Protein AF-A0A7S4VTF0-F1 (afdb_monomer_lite)

Organism: NCBI:txid311494

Radius of gyration: 17.9 Å; chains: 1; bounding box: 45×37×45 Å

InterPro domains:
  IPR000626 Ubiquitin-like domain [PS50053] (1-62)
  IPR025197 Domain of unknown function DUF4116 [PF13475] (107-155)
  IPR029071 Ubiquitin-like domain superfamily [SSF54236] (11-63)

Foldseek 3Di:
DFAWEFEAAQVPRDGQDIDTQDQQDFPLNVLVVSCVRNVQHSLQWFKDQVPDTGDRGDRLCCVQVVVVCPDRRYIYTYGHDVLLSVLQVCLLVLHALVVHDPVNLQDPNSLLNNLLQALCSLLRRDLVLLAVLSSLLSNCLNPVCSLVSHDPVSVPPPVSVCSSPVPD

Secondary structure (DSSP, 8-state):
-PEEEEEEETTT--EEEEEEE-TT-BHHHHHHHHHHHH---GGGEEEEETTEEPPTT-BHHHHHHTTT--S-EEEEEEEPPHHHHHHHHHHHTT--GGGS-HHHHT-HHHHHHHHHH-GGGGGTS-HHHHT-HHHHHHHHHH-GGGGGGS-TTGGG-HHHHHHHHS--

pLDDT: mean 81.65, std 9.09, range [48.38, 92.75]

Structure (mmCIF, N/CA/C/O backbone):
data_AF-A0A7S4VTF0-F1
#
_entry.id   AF-A0A7S4VTF0-F1
#
loop_
_atom_site.group_PDB
_atom_site.id
_atom_site.type_symbol
_atom_site.label_atom_id
_atom_site.label_alt_id
_atom_site.label_comp_id
_atom_site.label_asym_id
_atom_site.label_entity_id
_atom_site.label_seq_id
_atom_site.pdbx_PDB_ins_code
_atom_site.Cartn_x
_atom_site.Cartn_y
_atom_site.Cartn_z
_atom_site.occupancy
_atom_site.B_iso_or_equiv
_atom_site.auth_seq_id
_atom_site.auth_comp_id
_atom_site.auth_asym_id
_atom_site.auth_atom_id
_atom_site.pdbx_PDB_model_num
ATOM 1 N N . MET A 1 1 ? -9.911 22.201 18.413 1.00 48.91 1 MET A N 1
ATOM 2 C CA . MET A 1 1 ? -10.793 21.178 19.007 1.00 48.91 1 MET A CA 1
ATOM 3 C C . MET A 1 1 ? -10.818 20.022 18.028 1.00 48.91 1 MET A C 1
ATOM 5 O O . MET A 1 1 ? -11.233 20.247 16.901 1.00 48.91 1 MET A O 1
ATOM 9 N N . GLY A 1 2 ? -10.234 18.879 18.389 1.00 59.09 2 GLY A N 1
ATOM 10 C CA . GLY A 1 2 ? -10.222 17.692 17.529 1.00 59.09 2 GLY A CA 1
ATOM 11 C C . GLY A 1 2 ? -11.574 16.976 17.563 1.00 59.09 2 GLY A C 1
ATOM 12 O O . GLY A 1 2 ? -12.347 17.145 18.512 1.00 59.09 2 GLY A O 1
ATOM 13 N N . ARG A 1 3 ? -11.904 16.255 16.487 1.00 73.25 3 ARG A N 1
ATOM 14 C CA . ARG A 1 3 ? -13.132 15.451 16.401 1.00 73.25 3 ARG A CA 1
ATOM 15 C C . ARG A 1 3 ? -12.804 14.027 16.839 1.00 73.25 3 ARG A C 1
ATOM 17 O O . ARG A 1 3 ? -11.905 13.417 16.280 1.00 73.25 3 ARG A O 1
ATOM 24 N N . ALA A 1 4 ? -13.550 13.452 17.780 1.00 79.94 4 ALA A N 1
ATOM 25 C CA . ALA A 1 4 ? -13.331 12.057 18.167 1.00 79.94 4 ALA A CA 1
ATOM 26 C C . ALA A 1 4 ? -13.676 11.100 17.006 1.00 79.94 4 ALA A C 1
ATOM 28 O O . ALA A 1 4 ? -14.807 11.086 16.512 1.00 79.94 4 ALA A O 1
ATOM 29 N N . LEU A 1 5 ? -12.695 10.304 16.585 1.00 84.44 5 LEU A N 1
ATOM 30 C CA . LEU A 1 5 ? -12.771 9.298 15.529 1.00 84.44 5 LEU A CA 1
ATOM 31 C C . LEU A 1 5 ? -12.932 7.914 16.159 1.00 84.44 5 LEU A C 1
ATOM 33 O O . LEU A 1 5 ? -12.111 7.501 16.977 1.00 84.44 5 LEU A O 1
ATOM 37 N N . ARG A 1 6 ? -13.974 7.177 15.772 1.00 87.44 6 ARG A N 1
ATOM 38 C CA . ARG A 1 6 ? -14.214 5.806 16.242 1.00 87.44 6 ARG A CA 1
ATOM 39 C C . ARG A 1 6 ? -13.774 4.820 15.171 1.00 87.44 6 ARG A C 1
ATOM 41 O O . ARG A 1 6 ? -14.330 4.818 14.075 1.00 87.44 6 ARG A O 1
ATOM 48 N N . VAL A 1 7 ? -12.810 3.967 15.496 1.00 88.81 7 VAL A N 1
ATOM 49 C CA . VAL A 1 7 ? -12.396 2.866 14.624 1.00 88.81 7 VAL A CA 1
ATOM 50 C C . VAL A 1 7 ? -13.205 1.634 14.997 1.00 88.81 7 VAL A C 1
ATOM 52 O O . VAL A 1 7 ? -13.142 1.174 16.136 1.00 88.81 7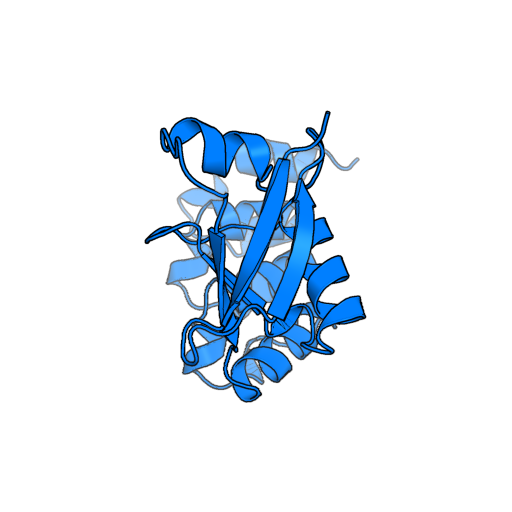 VAL A O 1
ATOM 55 N N . VAL A 1 8 ? -13.978 1.109 14.051 1.00 89.75 8 VAL A N 1
ATOM 56 C CA . VAL A 1 8 ? -14.833 -0.067 14.244 1.00 89.75 8 VAL A CA 1
ATOM 57 C C . VAL A 1 8 ? -14.320 -1.252 13.441 1.00 89.75 8 VAL A C 1
ATOM 59 O O . VAL A 1 8 ? -13.859 -1.089 12.315 1.00 89.75 8 VAL A O 1
ATOM 62 N N . GLY A 1 9 ? -14.401 -2.458 13.993 1.00 85.31 9 GLY A N 1
ATOM 63 C CA . GLY A 1 9 ? -14.070 -3.674 13.257 1.00 85.31 9 GLY A CA 1
ATOM 64 C C . GLY A 1 9 ? -15.132 -3.962 12.198 1.00 85.31 9 GLY A C 1
ATOM 65 O O . GLY A 1 9 ? -16.290 -4.170 12.536 1.00 85.31 9 GLY A O 1
ATOM 66 N N . GLY A 1 10 ? -14.761 -4.030 10.920 1.00 78.31 10 GLY A N 1
ATOM 67 C CA . GLY A 1 10 ? -15.731 -4.181 9.826 1.00 78.31 10 GLY A CA 1
ATOM 68 C C . GLY A 1 10 ? -16.515 -5.491 9.825 1.00 78.31 10 GLY A C 1
ATOM 69 O O . GLY A 1 10 ? -17.600 -5.544 9.262 1.00 78.31 10 GLY A O 1
ATOM 70 N N . LEU A 1 11 ? -15.995 -6.535 10.476 1.00 72.00 11 LEU A N 1
ATOM 71 C CA . LEU A 1 11 ? -16.672 -7.832 10.598 1.00 72.00 11 LEU A CA 1
ATOM 72 C C . LEU A 1 11 ? -17.440 -8.001 11.913 1.00 72.00 11 LEU A C 1
ATOM 74 O O . LEU A 1 11 ? -18.335 -8.836 11.972 1.00 72.00 11 LEU A O 1
ATOM 78 N N . THR A 1 12 ? -17.084 -7.256 12.964 1.00 73.81 12 THR A N 1
ATOM 79 C CA . THR A 1 12 ? -17.687 -7.428 14.298 1.00 73.81 12 THR A CA 1
ATOM 80 C C . THR A 1 12 ? -18.599 -6.270 14.696 1.00 73.81 12 THR A C 1
ATOM 82 O O . THR A 1 12 ? -19.486 -6.451 15.518 1.00 73.81 12 THR A O 1
ATOM 85 N N . GLY A 1 13 ? -18.419 -5.087 14.102 1.00 76.62 13 GLY A N 1
ATOM 86 C CA . GLY A 1 13 ? -19.127 -3.861 14.476 1.00 76.62 13 GLY A CA 1
ATOM 87 C C . GLY A 1 13 ? -18.641 -3.235 15.788 1.00 76.62 13 GLY A C 1
ATOM 88 O O . GLY A 1 13 ? -19.101 -2.153 16.153 1.00 76.62 13 GLY A O 1
ATOM 89 N N . ASP A 1 14 ? -17.695 -3.873 16.481 1.00 83.44 14 ASP A N 1
ATOM 90 C CA . ASP A 1 14 ? -17.180 -3.396 17.761 1.00 83.44 14 ASP A CA 1
ATOM 91 C C . ASP A 1 14 ? -16.269 -2.186 17.576 1.00 83.44 14 ASP A C 1
ATOM 93 O O . ASP A 1 14 ? -15.485 -2.116 16.626 1.00 83.44 14 ASP A O 1
ATOM 97 N N . VAL A 1 15 ? -16.323 -1.248 18.523 1.00 86.06 15 VAL A N 1
ATOM 98 C CA . VAL A 1 15 ? -15.361 -0.143 18.586 1.00 86.06 15 VAL A CA 1
ATOM 99 C C . VAL A 1 15 ? -14.029 -0.697 19.082 1.00 86.06 15 VAL A C 1
ATOM 101 O O . VAL A 1 15 ? -13.917 -1.092 20.238 1.00 86.06 15 VAL A O 1
ATOM 104 N N . LEU A 1 16 ? -13.026 -0.705 18.208 1.00 85.00 16 LEU A N 1
ATOM 105 C CA . LEU A 1 16 ? -11.674 -1.169 18.517 1.00 85.00 16 LEU A CA 1
ATOM 106 C C . LEU A 1 16 ? -10.893 -0.106 19.286 1.00 85.00 16 LEU A C 1
ATOM 108 O O . LEU A 1 16 ? -10.255 -0.404 20.289 1.00 85.00 16 LEU A O 1
ATOM 112 N N . CYS A 1 17 ? -10.950 1.142 18.821 1.00 85.56 17 CYS A N 1
ATOM 113 C CA . CYS A 1 17 ? -10.322 2.266 19.501 1.00 85.56 17 CYS A CA 1
ATOM 114 C C . CYS A 1 17 ? -11.013 3.588 19.153 1.00 85.56 17 CYS A C 1
ATOM 116 O O . CYS A 1 17 ? -11.723 3.708 18.149 1.00 85.56 17 CYS A O 1
ATOM 118 N N . THR A 1 18 ? -10.813 4.587 20.012 1.00 86.44 18 THR A N 1
ATOM 119 C CA . THR A 1 18 ? -11.233 5.968 19.761 1.00 86.44 18 THR A CA 1
ATOM 120 C C . THR A 1 18 ? -9.988 6.841 19.737 1.00 86.44 18 THR A C 1
ATOM 122 O O . THR A 1 18 ? -9.223 6.844 20.696 1.00 86.44 18 THR A O 1
ATOM 125 N N . VAL A 1 19 ? -9.770 7.547 18.633 1.00 84.75 19 VAL A N 1
ATOM 126 C CA . VAL A 1 19 ? -8.594 8.393 18.405 1.00 84.75 19 VAL A CA 1
ATOM 127 C C . VAL A 1 19 ? -9.069 9.818 18.171 1.00 84.75 19 VAL A C 1
ATOM 129 O O . VAL A 1 19 ? -10.101 10.031 17.542 1.00 84.75 19 VAL A O 1
ATOM 132 N N . ASP A 1 20 ? -8.345 10.807 18.681 1.00 83.25 20 ASP A N 1
ATOM 133 C CA . ASP A 1 20 ? -8.687 12.203 18.423 1.00 83.25 20 ASP A CA 1
ATOM 134 C C . ASP A 1 20 ? -8.209 12.609 17.019 1.00 83.25 20 ASP A C 1
ATOM 136 O O . ASP A 1 20 ? -7.011 12.582 16.722 1.00 83.25 20 ASP A O 1
ATOM 140 N N . ALA A 1 21 ? -9.148 12.953 16.135 1.00 74.00 21 ALA A N 1
ATOM 141 C CA . ALA A 1 21 ? -8.870 13.439 14.791 1.00 74.00 21 ALA A CA 1
ATOM 142 C C . ALA A 1 21 ? -8.421 14.900 14.875 1.00 74.00 21 ALA A C 1
ATOM 144 O O . ALA A 1 21 ? -9.212 15.840 14.741 1.00 74.00 21 ALA A O 1
ATOM 145 N N . GLY A 1 22 ? -7.131 15.091 15.139 1.00 76.12 22 GLY A N 1
ATOM 146 C CA . GLY A 1 22 ? -6.489 16.385 14.958 1.00 76.12 22 GLY A CA 1
ATOM 147 C C . GLY A 1 22 ? -6.482 16.795 13.476 1.00 76.12 22 GLY A C 1
ATOM 148 O O . GLY A 1 22 ? -6.481 15.926 12.604 1.00 76.12 22 GLY A O 1
ATOM 149 N N . PRO A 1 23 ? -6.407 18.102 13.163 1.00 75.62 23 PRO A N 1
ATOM 150 C CA . PRO A 1 23 ? -6.449 18.602 11.784 1.00 75.62 23 PRO A CA 1
ATOM 151 C C . PRO A 1 23 ? -5.309 18.070 10.901 1.00 75.62 23 PRO A C 1
ATOM 153 O O . PRO A 1 23 ? -5.451 18.031 9.686 1.00 75.62 23 PRO A O 1
ATOM 156 N N . SER A 1 24 ? -4.203 17.630 11.504 1.00 80.75 24 SER A N 1
ATOM 157 C CA . SER A 1 24 ? -3.031 17.062 10.834 1.00 80.75 24 SER A CA 1
ATOM 158 C C . SER A 1 24 ? -2.927 15.536 10.940 1.00 80.75 24 SER A C 1
ATOM 160 O O . SER A 1 24 ? -1.888 14.978 10.584 1.00 80.75 24 SER A O 1
ATOM 162 N N . LEU A 1 25 ? -3.947 14.845 11.467 1.00 83.81 25 LEU A N 1
ATOM 163 C CA . LEU A 1 25 ? -3.893 13.392 11.613 1.00 83.81 25 LEU A CA 1
ATOM 164 C C . LEU A 1 25 ? -4.017 12.723 10.239 1.00 83.81 25 LEU A C 1
ATOM 166 O O . LEU A 1 25 ? -5.038 12.836 9.555 1.00 83.81 25 LEU A O 1
ATOM 170 N N . THR A 1 26 ? -2.975 11.994 9.855 1.00 88.94 26 THR A N 1
ATOM 171 C CA . THR A 1 26 ? -2.966 11.178 8.642 1.00 88.94 26 THR A CA 1
ATOM 172 C C . THR A 1 26 ? -3.467 9.771 8.927 1.00 88.94 26 THR A C 1
ATOM 174 O O . THR A 1 26 ? -3.438 9.286 10.062 1.00 88.94 26 THR A O 1
ATOM 177 N N . VAL A 1 27 ? -3.882 9.078 7.872 1.00 87.81 27 VAL A N 1
ATOM 178 C CA . VAL A 1 27 ? -4.222 7.651 7.929 1.00 87.81 27 VAL A CA 1
ATOM 179 C C . VAL A 1 27 ? -3.041 6.828 8.435 1.00 87.81 27 VAL A C 1
ATOM 181 O O . VAL A 1 27 ? -3.247 5.920 9.235 1.00 87.81 27 VAL A O 1
ATOM 184 N N . HIS A 1 28 ? -1.807 7.171 8.046 1.00 85.94 28 HIS A N 1
ATOM 185 C CA . HIS A 1 28 ? -0.597 6.565 8.612 1.00 85.94 28 HIS A CA 1
ATOM 186 C C . HIS A 1 28 ? -0.576 6.665 10.145 1.00 85.94 28 HIS A C 1
ATOM 188 O O . HIS A 1 28 ? -0.431 5.651 10.823 1.00 85.94 28 HIS A O 1
ATOM 194 N N . GLY A 1 29 ? -0.781 7.865 10.696 1.00 85.94 29 GLY A N 1
ATOM 195 C CA . GLY A 1 29 ? -0.792 8.073 12.148 1.00 85.94 29 GLY A CA 1
ATOM 196 C C . GLY A 1 29 ? -1.954 7.361 12.847 1.00 85.94 29 GLY A C 1
ATOM 197 O O . GLY A 1 29 ? -1.788 6.817 13.939 1.00 85.94 29 GLY A O 1
ATOM 198 N N . LEU A 1 30 ? -3.125 7.292 12.207 1.00 88.38 30 LEU A N 1
ATOM 199 C CA . LEU A 1 30 ? -4.250 6.509 12.722 1.00 88.38 30 LEU A CA 1
ATOM 200 C C . LEU A 1 30 ? -3.925 5.015 12.759 1.00 88.38 30 LEU A C 1
ATOM 202 O O . LEU A 1 30 ? -4.256 4.351 13.739 1.00 88.38 30 LEU A O 1
ATOM 206 N N . LYS A 1 31 ? -3.244 4.489 11.738 1.00 88.69 31 LYS A N 1
ATOM 207 C CA . LYS A 1 31 ? -2.826 3.086 11.729 1.00 88.69 31 LYS A CA 1
ATOM 208 C C . LYS A 1 31 ? -1.844 2.767 12.852 1.00 88.69 31 LYS A C 1
ATOM 210 O O . LYS A 1 31 ? -2.005 1.755 13.531 1.00 88.69 31 LYS A O 1
ATOM 215 N N . GLU A 1 32 ? -0.873 3.645 13.099 1.00 85.69 32 GLU A N 1
ATOM 216 C CA . GLU A 1 32 ? 0.040 3.514 14.244 1.00 85.69 32 GLU A CA 1
ATOM 217 C C . GLU A 1 32 ? -0.723 3.539 15.579 1.00 85.69 32 GLU A C 1
ATOM 219 O O . GLU A 1 32 ? -0.446 2.743 16.478 1.00 85.69 32 GLU A O 1
ATOM 224 N N . ALA A 1 33 ? -1.730 4.408 15.712 1.00 87.88 33 ALA A N 1
ATOM 225 C CA . ALA A 1 33 ? -2.561 4.467 16.912 1.00 87.88 33 ALA A CA 1
ATOM 226 C C . ALA A 1 33 ? -3.373 3.180 17.121 1.00 87.88 33 ALA A C 1
ATOM 228 O O . ALA A 1 33 ? -3.423 2.658 18.231 1.00 87.88 33 ALA A O 1
ATOM 229 N N . VAL A 1 34 ? -3.975 2.640 16.063 1.00 88.44 34 VAL A N 1
ATOM 230 C CA . VAL A 1 34 ? -4.708 1.369 16.111 1.00 88.44 34 VAL A CA 1
ATOM 231 C C . VAL A 1 34 ? -3.781 0.201 16.451 1.00 88.44 34 VAL A C 1
ATOM 233 O O . VAL A 1 34 ? -4.174 -0.679 17.210 1.00 88.44 34 VAL A O 1
ATOM 236 N N . GLU A 1 35 ? -2.555 0.180 15.931 1.00 86.94 35 GLU A N 1
ATOM 237 C CA . GLU A 1 35 ? -1.579 -0.862 16.264 1.00 86.94 35 GLU A CA 1
ATOM 238 C C . GLU A 1 35 ? -1.206 -0.812 17.744 1.00 86.94 35 GLU A C 1
ATOM 240 O O . GLU A 1 35 ? -1.188 -1.842 18.415 1.00 86.94 35 GLU A O 1
ATOM 245 N N . ARG A 1 36 ? -0.997 0.397 18.273 1.00 84.19 36 ARG A N 1
ATOM 246 C CA . ARG A 1 36 ? -0.678 0.630 19.683 1.00 84.19 36 ARG A CA 1
ATOM 247 C C . ARG A 1 36 ? -1.827 0.266 20.630 1.00 84.19 36 ARG A C 1
ATOM 249 O O . ARG A 1 36 ? -1.565 -0.283 21.693 1.00 84.19 36 ARG A O 1
ATOM 256 N N . GLU A 1 37 ? -3.068 0.596 20.273 1.00 85.94 37 GLU A N 1
ATOM 257 C CA . GLU A 1 37 ? -4.244 0.434 21.147 1.00 85.94 37 GLU A CA 1
ATOM 258 C C . GLU A 1 37 ? -4.919 -0.940 20.991 1.00 85.94 37 GLU A C 1
ATOM 260 O O . GLU A 1 37 ? -5.269 -1.580 21.978 1.00 85.94 37 GLU A O 1
ATOM 265 N N . ALA A 1 38 ? -5.101 -1.412 19.755 1.00 82.38 38 ALA A N 1
ATOM 266 C CA . ALA A 1 38 ? -5.814 -2.655 19.450 1.00 82.38 38 ALA A CA 1
ATOM 267 C C . ALA A 1 38 ? -4.875 -3.845 19.174 1.00 82.38 38 ALA A C 1
ATOM 269 O O . ALA A 1 38 ? -5.352 -4.961 18.966 1.00 82.38 38 ALA A O 1
ATOM 270 N N . GLY A 1 39 ? -3.554 -3.627 19.127 1.00 78.94 39 GLY A N 1
ATOM 271 C CA . GLY A 1 39 ? -2.566 -4.677 18.846 1.00 78.94 39 GLY A CA 1
ATOM 272 C C . GLY A 1 39 ? -2.638 -5.229 17.419 1.00 78.94 39 GLY A C 1
ATOM 273 O O . GLY A 1 39 ? -2.110 -6.305 17.146 1.00 78.94 39 GLY A O 1
ATOM 274 N N . ILE A 1 40 ? -3.330 -4.534 16.512 1.00 81.06 40 ILE A N 1
ATOM 275 C CA . ILE A 1 40 ? -3.515 -4.953 15.121 1.00 81.06 40 ILE A CA 1
ATOM 276 C C . ILE A 1 40 ? -2.343 -4.398 14.300 1.00 81.06 40 ILE A C 1
ATOM 278 O O . ILE A 1 40 ? -2.254 -3.180 14.163 1.00 81.06 40 ILE A O 1
ATOM 282 N N . PRO A 1 41 ? -1.460 -5.230 13.720 1.00 77.44 41 PRO A N 1
ATOM 283 C CA . PRO A 1 41 ? -0.252 -4.737 13.059 1.00 77.44 41 PRO A CA 1
ATOM 284 C C . PRO A 1 41 ? -0.544 -3.757 11.921 1.00 77.44 41 PRO A C 1
ATOM 286 O O . PRO A 1 41 ? -1.454 -4.021 11.133 1.00 77.44 41 PRO A O 1
ATOM 289 N N . PHE A 1 42 ? 0.244 -2.687 11.768 1.00 78.25 42 PHE A N 1
ATOM 290 C CA . PHE A 1 42 ? 0.020 -1.600 10.790 1.00 78.25 42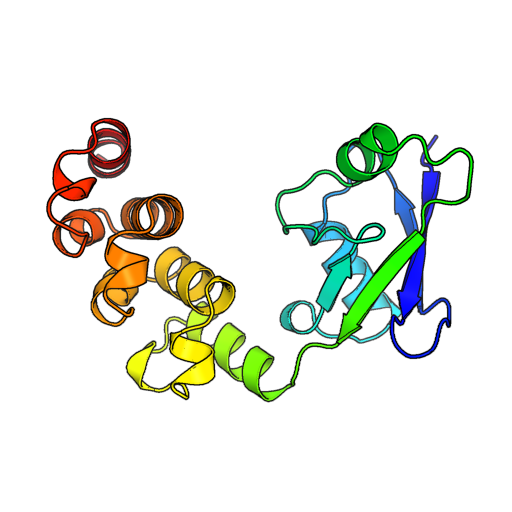 PHE A CA 1
ATOM 291 C C . PHE A 1 42 ? -0.310 -2.109 9.377 1.00 78.25 42 PHE A C 1
ATOM 293 O O . PHE A 1 42 ? -1.220 -1.622 8.707 1.00 78.25 42 PHE A O 1
ATOM 300 N N . LEU A 1 43 ? 0.414 -3.137 8.928 1.00 69.56 43 LEU A N 1
ATOM 301 C CA . LEU A 1 43 ? 0.287 -3.713 7.586 1.00 69.56 43 LEU A CA 1
ATOM 302 C C . LEU A 1 43 ? -0.975 -4.556 7.384 1.00 69.56 43 LEU A C 1
ATOM 304 O O . LEU A 1 43 ? -1.379 -4.790 6.248 1.00 69.56 43 LEU A O 1
ATOM 308 N N . THR A 1 44 ? -1.606 -4.991 8.474 1.00 77.19 44 THR A N 1
ATOM 309 C CA . THR A 1 44 ? -2.879 -5.724 8.449 1.00 77.19 44 THR A CA 1
ATOM 310 C 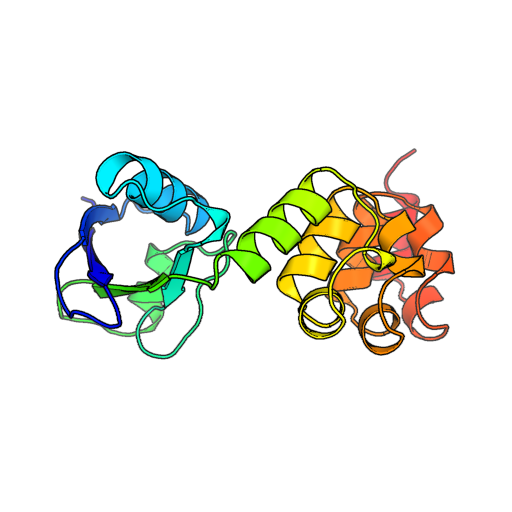C . THR A 1 44 ? -4.080 -4.781 8.407 1.00 77.19 44 THR A C 1
ATOM 312 O O . THR A 1 44 ? -5.207 -5.238 8.241 1.00 77.19 44 THR A O 1
ATOM 315 N N . GLN A 1 45 ? -3.872 -3.471 8.568 1.00 86.25 45 GLN A N 1
ATOM 316 C CA . GLN A 1 45 ? -4.965 -2.519 8.708 1.00 86.25 45 GLN A CA 1
ATOM 317 C C . GLN A 1 45 ? -5.386 -1.944 7.358 1.00 86.25 45 GLN A C 1
ATOM 319 O O . GLN A 1 45 ? -4.679 -1.137 6.743 1.00 86.25 45 GLN A O 1
ATOM 324 N N . LEU A 1 46 ? -6.589 -2.310 6.926 1.00 85.38 46 LEU A N 1
ATOM 325 C CA . LEU A 1 46 ? -7.288 -1.656 5.831 1.00 85.38 46 LEU A CA 1
ATOM 326 C C . LEU A 1 46 ? -8.368 -0.747 6.418 1.00 85.38 46 LEU A C 1
ATOM 328 O O . LEU A 1 46 ? -9.359 -1.229 6.962 1.00 85.38 46 LEU A O 1
ATOM 332 N N . LEU A 1 47 ? -8.155 0.563 6.322 1.00 88.12 47 LEU A N 1
ATOM 333 C CA . LEU A 1 47 ? -9.074 1.565 6.850 1.00 88.12 47 LEU A CA 1
ATOM 334 C C . LEU A 1 47 ? -9.997 2.065 5.737 1.00 88.12 47 LEU A C 1
ATOM 336 O O . LEU A 1 47 ? -9.536 2.427 4.652 1.00 88.12 47 LEU A O 1
ATOM 340 N N . LEU A 1 48 ? -11.295 2.079 6.019 1.00 86.75 48 LEU A N 1
ATOM 341 C CA . LEU A 1 48 ? -12.340 2.561 5.127 1.00 86.75 48 LEU A CA 1
ATOM 342 C C . LEU A 1 48 ? -13.129 3.686 5.805 1.00 86.75 48 LEU A C 1
ATOM 344 O O . LEU A 1 48 ? -13.538 3.553 6.959 1.00 86.75 48 LEU A O 1
ATOM 348 N N . ALA A 1 49 ? -13.397 4.765 5.077 1.00 84.50 49 ALA A N 1
ATOM 349 C CA . ALA A 1 49 ? -14.366 5.784 5.472 1.00 84.50 49 ALA A CA 1
ATOM 350 C C . ALA A 1 49 ? -15.657 5.558 4.677 1.00 84.50 49 ALA A C 1
ATOM 352 O O . ALA A 1 49 ? -15.775 5.993 3.532 1.00 84.50 49 ALA A O 1
ATOM 353 N N . GLY A 1 50 ? -16.619 4.840 5.260 1.00 79.62 50 GLY A N 1
ATOM 354 C CA . GLY A 1 50 ? -17.789 4.353 4.525 1.00 79.62 50 GLY A CA 1
ATOM 355 C C . GLY A 1 50 ? -17.392 3.275 3.512 1.00 79.62 50 GLY A C 1
ATOM 356 O O . GLY A 1 50 ? -16.933 2.204 3.898 1.00 79.62 50 GLY A O 1
ATOM 357 N N . ASP A 1 51 ? -17.555 3.569 2.225 1.00 76.25 51 ASP A N 1
ATOM 358 C CA . ASP A 1 51 ? -17.243 2.686 1.093 1.00 76.25 51 ASP A CA 1
ATOM 359 C C . ASP A 1 51 ? -15.840 2.898 0.496 1.00 76.25 51 ASP A C 1
ATOM 361 O O . ASP A 1 51 ? -15.378 2.090 -0.310 1.00 76.25 51 ASP A O 1
ATOM 365 N N . GLN A 1 52 ? -15.143 3.970 0.882 1.00 79.38 52 GLN A N 1
ATOM 366 C CA . GLN A 1 52 ? -13.877 4.347 0.266 1.00 79.38 52 GLN A CA 1
ATOM 367 C C . GLN A 1 52 ? -12.684 3.931 1.114 1.00 79.38 52 GLN A C 1
ATOM 369 O O . GLN A 1 52 ? -12.632 4.158 2.325 1.00 79.38 52 GLN A O 1
ATOM 374 N N . ARG A 1 53 ? -11.686 3.362 0.436 1.00 84.25 53 ARG A N 1
ATOM 375 C CA . ARG A 1 53 ? -10.396 3.033 1.025 1.00 84.25 53 ARG A CA 1
ATOM 376 C C . ARG A 1 53 ? -9.580 4.289 1.297 1.00 84.25 53 ARG A C 1
ATOM 378 O O . ARG A 1 53 ? -9.409 5.119 0.412 1.00 84.25 53 ARG A O 1
ATOM 385 N N . LEU A 1 54 ? -9.038 4.358 2.506 1.00 85.44 54 LEU A N 1
ATOM 386 C CA . LEU A 1 54 ? -8.114 5.393 2.939 1.00 85.44 54 LEU A CA 1
ATOM 387 C C . LEU A 1 54 ? -6.665 4.964 2.665 1.00 85.44 54 LEU A C 1
ATOM 389 O O . LEU A 1 54 ? -6.266 3.835 2.982 1.00 85.44 54 LEU A O 1
ATOM 393 N N . HIS A 1 55 ? -5.878 5.859 2.075 1.00 79.94 55 HIS A N 1
ATOM 394 C CA . HIS A 1 55 ? -4.453 5.676 1.813 1.00 79.94 55 HIS A CA 1
ATOM 395 C C . HIS A 1 55 ? -3.611 6.330 2.904 1.00 79.94 55 HIS A C 1
ATOM 397 O O . HIS A 1 55 ? -4.016 7.323 3.491 1.00 79.94 55 HIS A O 1
ATOM 403 N N . ASP A 1 56 ? -2.411 5.804 3.155 1.00 81.50 56 ASP A N 1
ATOM 404 C CA . ASP A 1 56 ? -1.542 6.240 4.262 1.00 81.50 56 ASP A CA 1
ATOM 405 C C . ASP A 1 56 ? -1.227 7.749 4.243 1.00 81.50 56 ASP A C 1
ATOM 407 O O . ASP A 1 56 ? -1.052 8.354 5.301 1.00 81.50 56 ASP A O 1
ATOM 411 N N . SER A 1 57 ? -1.185 8.354 3.051 1.00 76.50 57 SER A N 1
ATOM 412 C CA . SER A 1 57 ? -0.941 9.784 2.839 1.00 76.50 57 SER A CA 1
ATOM 413 C C . SER A 1 57 ? -2.156 10.682 3.065 1.00 76.50 57 SER A C 1
ATOM 415 O O . SER A 1 57 ? -1.983 11.898 3.121 1.00 76.50 57 SER A O 1
ATOM 417 N N . ASP A 1 58 ? -3.362 10.124 3.163 1.00 83.44 58 ASP A N 1
ATOM 418 C CA . ASP A 1 58 ? -4.580 10.925 3.236 1.00 83.44 58 ASP A CA 1
ATOM 419 C C . ASP A 1 58 ? -4.710 11.578 4.615 1.00 83.44 58 ASP A C 1
ATOM 421 O O . ASP A 1 58 ? -4.408 10.980 5.658 1.00 83.44 58 ASP A O 1
ATOM 425 N N . VAL A 1 59 ? -5.187 12.821 4.622 1.00 86.06 59 VAL A N 1
ATOM 426 C CA . VAL A 1 59 ? -5.546 13.539 5.846 1.00 86.06 59 VAL A CA 1
ATOM 427 C C . VAL A 1 59 ? -6.976 13.156 6.213 1.00 86.06 59 VAL A C 1
ATOM 429 O O . VAL A 1 59 ? -7.908 13.356 5.435 1.00 86.06 59 VAL A O 1
ATOM 432 N N . LEU A 1 60 ? -7.162 12.602 7.413 1.00 80.25 60 LEU A N 1
ATOM 433 C CA . LEU A 1 60 ? -8.456 12.058 7.838 1.00 80.25 60 LEU A CA 1
ATOM 434 C C . LEU A 1 60 ? -9.539 13.127 7.915 1.00 80.25 60 LEU A C 1
ATOM 436 O O . LEU A 1 60 ? -10.672 12.874 7.526 1.00 80.25 60 LEU A O 1
ATOM 440 N N . THR A 1 61 ? -9.191 14.317 8.396 1.00 77.88 61 THR A N 1
ATOM 441 C CA . THR A 1 61 ? -10.116 15.446 8.517 1.00 77.88 61 THR A CA 1
ATOM 442 C C . THR A 1 61 ? -10.744 15.780 7.165 1.00 77.88 61 THR A C 1
ATOM 444 O O . THR A 1 61 ? -11.962 15.791 7.053 1.00 77.88 61 THR A O 1
ATOM 447 N N . GLU A 1 62 ? -9.932 15.913 6.114 1.00 76.31 62 GLU A N 1
ATOM 448 C CA . GLU A 1 62 ? -10.403 16.207 4.754 1.00 76.31 62 GLU A CA 1
ATOM 449 C C . GLU A 1 62 ? -11.224 15.054 4.169 1.00 76.31 62 GLU A C 1
ATOM 451 O O . GLU A 1 62 ? -12.304 15.272 3.619 1.00 76.31 62 GLU A O 1
ATOM 456 N N . ALA A 1 63 ? -10.751 13.816 4.341 1.00 74.25 63 ALA A N 1
ATOM 457 C CA . ALA A 1 63 ? -11.430 12.627 3.832 1.00 74.25 63 ALA A CA 1
ATOM 458 C C . ALA A 1 63 ? -12.817 12.411 4.469 1.00 74.25 63 ALA A C 1
ATOM 460 O O . ALA A 1 63 ? -13.716 11.858 3.835 1.00 74.25 63 ALA A O 1
ATOM 461 N N . LEU A 1 64 ? -12.992 12.841 5.721 1.00 73.88 64 LEU A N 1
ATOM 462 C CA . LEU A 1 64 ? -14.239 12.712 6.473 1.00 73.88 64 LEU A CA 1
ATOM 463 C C . LEU A 1 64 ? -15.152 13.939 6.319 1.00 73.88 64 LEU A C 1
ATOM 465 O O . LEU A 1 64 ? -16.371 13.782 6.320 1.00 73.88 64 LEU A O 1
ATOM 469 N N . ASP A 1 65 ? -14.591 15.144 6.185 1.00 70.25 65 ASP A N 1
ATOM 470 C CA . ASP A 1 65 ? -15.357 16.391 6.036 1.00 70.25 65 ASP A CA 1
ATOM 471 C C . ASP A 1 65 ? -15.907 16.570 4.620 1.00 70.25 65 ASP A C 1
ATOM 473 O O . ASP A 1 65 ? -17.017 17.073 4.459 1.00 70.25 65 ASP A O 1
ATOM 477 N N . ALA A 1 66 ? -15.219 16.052 3.596 1.00 61.25 66 ALA A N 1
ATOM 478 C CA . ALA A 1 66 ? -15.751 15.980 2.232 1.00 61.25 66 ALA A CA 1
ATOM 479 C C . ALA A 1 66 ? -17.035 15.128 2.118 1.00 61.25 66 ALA A C 1
ATOM 481 O O . ALA A 1 66 ? -17.665 15.101 1.062 1.00 61.25 66 ALA A O 1
ATOM 482 N N . ARG A 1 67 ? -17.407 14.402 3.182 1.00 63.66 67 ARG A N 1
ATOM 483 C CA . ARG A 1 67 ? -18.489 13.411 3.192 1.00 63.66 67 ARG A CA 1
ATOM 484 C C . ARG A 1 67 ? -19.714 13.817 4.020 1.00 63.66 67 ARG A C 1
ATOM 486 O O . ARG A 1 67 ? -20.610 12.998 4.185 1.00 63.66 67 ARG A O 1
ATOM 493 N N . ASP A 1 68 ? -19.770 15.066 4.494 1.00 53.00 68 ASP A N 1
ATOM 494 C CA . ASP A 1 68 ? -20.946 15.680 5.143 1.00 53.00 68 ASP A CA 1
ATOM 495 C C . ASP A 1 68 ? -21.529 14.837 6.302 1.00 53.00 68 ASP A C 1
ATOM 497 O O . ASP A 1 68 ? -22.734 14.756 6.554 1.00 53.00 68 ASP A O 1
ATOM 501 N N . CYS A 1 69 ? -20.642 14.154 7.031 1.00 51.28 69 CYS A N 1
ATOM 502 C CA . CYS A 1 69 ? -21.004 13.329 8.172 1.00 51.28 69 CYS A CA 1
ATOM 503 C C . CYS A 1 69 ? -21.329 14.236 9.370 1.00 51.28 69 CYS A C 1
ATOM 505 O O . CYS A 1 69 ? -20.471 14.490 10.213 1.00 51.28 69 CYS A O 1
ATOM 507 N N . ALA A 1 70 ? -22.580 14.684 9.495 1.00 49.62 70 ALA A N 1
ATOM 508 C CA . ALA A 1 70 ? -23.087 15.331 10.715 1.00 49.62 70 ALA A CA 1
ATOM 509 C C . ALA A 1 70 ? -23.094 14.387 11.948 1.00 49.62 70 ALA A C 1
ATOM 511 O O . ALA A 1 70 ? -23.398 14.809 13.063 1.00 49.62 70 ALA A O 1
ATOM 512 N N . GLY A 1 71 ? -22.774 13.101 11.752 1.00 57.09 71 GLY A N 1
ATOM 513 C CA . GLY A 1 71 ? -22.640 12.081 12.791 1.00 57.09 71 GLY A CA 1
ATOM 514 C C . GLY A 1 71 ? -21.199 11.868 13.286 1.00 57.09 71 GLY A C 1
ATOM 515 O O . GLY A 1 71 ? -20.259 12.491 12.791 1.00 57.09 71 GLY A O 1
ATOM 516 N N . PRO A 1 72 ? -20.996 10.970 14.270 1.00 61.72 72 PRO A N 1
ATOM 517 C CA . PRO A 1 72 ? -19.659 10.627 14.745 1.00 61.72 72 PRO A CA 1
ATOM 518 C C . PRO A 1 72 ? -18.821 10.084 13.583 1.00 61.72 72 PRO A C 1
ATOM 520 O O . PRO A 1 72 ? -19.285 9.228 12.832 1.00 61.72 72 PRO A O 1
ATOM 523 N N . ALA A 1 73 ? -17.589 10.569 13.432 1.00 73.12 73 ALA A N 1
ATOM 524 C CA . ALA A 1 73 ? -16.676 10.059 12.419 1.00 73.12 73 ALA A CA 1
ATOM 525 C C . ALA A 1 73 ? -16.345 8.593 12.727 1.00 73.12 73 ALA A C 1
ATOM 527 O O . ALA A 1 73 ? -15.694 8.296 13.732 1.00 73.12 73 ALA A O 1
ATOM 528 N N . VAL A 1 74 ? -16.820 7.681 11.879 1.00 80.44 74 VAL A N 1
ATOM 529 C CA . VAL A 1 74 ? -16.580 6.242 12.005 1.00 80.44 74 VAL A CA 1
ATOM 530 C C . VAL A 1 74 ? -15.686 5.783 10.861 1.00 80.44 74 VAL A C 1
ATOM 532 O O . VAL A 1 74 ? -15.998 6.003 9.691 1.00 80.44 74 VAL A O 1
ATOM 535 N N . VAL A 1 75 ? -14.586 5.120 11.206 1.00 87.25 75 VAL A N 1
ATOM 536 C CA . VAL A 1 75 ? -13.686 4.458 10.259 1.00 87.25 75 VAL A CA 1
ATOM 537 C C . VAL A 1 75 ? -13.800 2.961 10.466 1.00 87.25 75 VAL A C 1
ATOM 539 O O . VAL A 1 75 ? -13.682 2.467 11.583 1.00 87.25 75 VAL A O 1
ATOM 542 N N . THR A 1 76 ? -14.021 2.231 9.383 1.00 87.12 76 THR A N 1
ATOM 543 C CA . THR A 1 76 ? -14.103 0.775 9.411 1.00 87.12 76 THR A CA 1
ATOM 544 C C . THR A 1 76 ? -12.722 0.181 9.182 1.00 87.12 76 THR A C 1
ATOM 546 O O . THR A 1 76 ? -12.071 0.480 8.186 1.00 87.12 76 THR A O 1
ATOM 549 N N . LEU A 1 77 ? -12.281 -0.678 10.095 1.00 87.12 77 LEU A N 1
ATOM 550 C CA . LEU A 1 77 ? -11.057 -1.451 9.981 1.00 87.12 77 LEU A CA 1
ATOM 551 C C . LEU A 1 77 ? -11.372 -2.861 9.502 1.00 87.12 77 LEU A C 1
ATOM 553 O O . LEU A 1 77 ? -12.083 -3.622 10.159 1.00 87.12 77 LEU A O 1
ATOM 557 N N . LEU A 1 78 ? -10.770 -3.235 8.384 1.00 84.06 78 LEU A N 1
ATOM 558 C CA . LEU A 1 78 ? -10.716 -4.607 7.909 1.00 84.06 78 LEU A CA 1
ATOM 559 C C . LEU A 1 78 ? -9.319 -5.163 8.176 1.00 84.06 78 LEU A C 1
ATOM 561 O O . LEU A 1 78 ? -8.312 -4.534 7.849 1.00 84.06 78 LEU A O 1
ATOM 565 N N . ARG A 1 79 ? -9.271 -6.350 8.788 1.00 79.25 79 ARG A N 1
ATOM 566 C CA . ARG A 1 79 ? -8.024 -7.089 8.982 1.00 79.25 79 ARG A CA 1
ATOM 567 C C . ARG A 1 79 ? -7.674 -7.797 7.683 1.00 79.25 79 ARG A C 1
ATOM 569 O O . ARG A 1 79 ? -8.445 -8.618 7.193 1.00 79.25 79 ARG A O 1
ATOM 576 N N . LEU A 1 80 ? -6.524 -7.445 7.137 1.00 73.31 80 LEU A N 1
ATOM 577 C CA . LEU A 1 80 ? -5.949 -8.054 5.953 1.00 73.31 80 LEU A CA 1
ATOM 578 C C . LEU A 1 80 ? -5.430 -9.458 6.282 1.00 73.31 80 LEU A C 1
ATOM 580 O O . LEU A 1 80 ? -4.936 -9.695 7.385 1.00 73.31 80 LEU A O 1
ATOM 584 N N . ASP A 1 81 ? -5.531 -10.365 5.312 1.00 74.25 81 ASP A N 1
ATOM 585 C CA . ASP A 1 81 ? -5.039 -11.738 5.426 1.00 74.25 81 ASP A CA 1
ATOM 586 C C . ASP A 1 81 ? -3.559 -11.756 5.874 1.00 74.25 81 ASP A C 1
ATOM 588 O O . ASP A 1 81 ? -2.746 -11.029 5.285 1.00 74.25 81 ASP A O 1
ATOM 592 N N . PRO A 1 82 ? -3.181 -12.555 6.893 1.00 70.62 82 PRO A N 1
ATOM 593 C CA . PRO A 1 82 ? -1.799 -12.651 7.359 1.00 70.62 82 PRO A CA 1
ATOM 594 C C . PRO A 1 82 ? -0.801 -12.998 6.244 1.00 70.62 82 PRO A C 1
ATOM 596 O O . PRO A 1 82 ? 0.332 -12.523 6.285 1.00 70.62 82 PRO A O 1
ATOM 599 N N . ALA A 1 83 ? -1.204 -13.734 5.206 1.00 75.44 83 ALA A N 1
ATOM 600 C CA . ALA A 1 83 ? -0.338 -14.008 4.061 1.00 75.44 83 ALA A CA 1
ATOM 601 C C . ALA A 1 83 ? -0.073 -12.748 3.212 1.00 75.44 83 ALA A C 1
ATOM 603 O O . ALA A 1 83 ? 1.066 -12.512 2.794 1.00 75.44 83 ALA A O 1
ATOM 604 N N . LYS A 1 84 ? -1.063 -11.852 3.055 1.00 75.81 84 LYS A N 1
ATOM 605 C CA . LY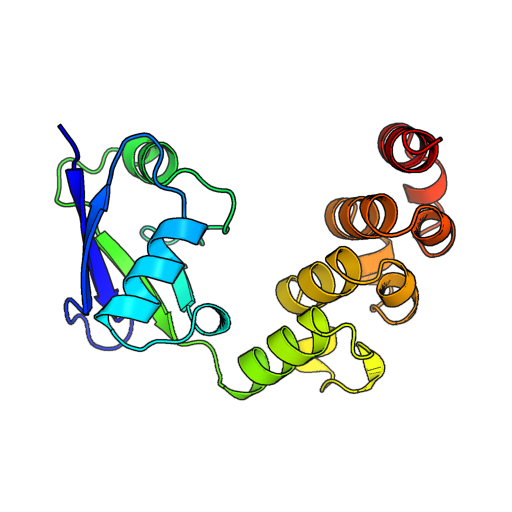S A 1 84 ? -0.840 -10.532 2.427 1.00 75.81 84 LYS A CA 1
ATOM 606 C C . LYS A 1 84 ? 0.103 -9.668 3.267 1.00 75.81 84 LYS A C 1
ATOM 608 O O . LYS A 1 84 ? 0.886 -8.889 2.728 1.00 75.81 84 LYS A O 1
ATOM 613 N N . VAL A 1 85 ? 0.048 -9.812 4.585 1.00 74.56 85 VAL A N 1
ATOM 614 C CA .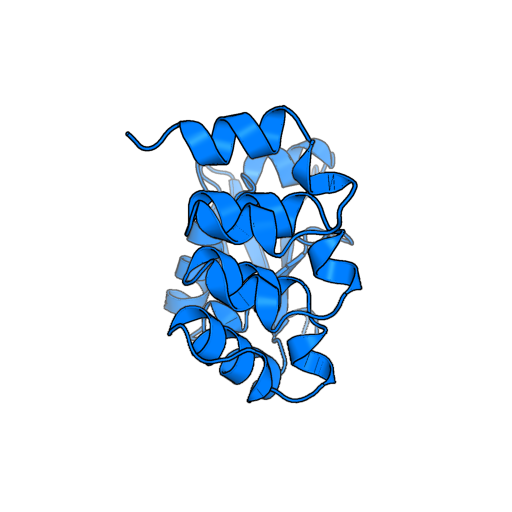 VAL A 1 85 ? 0.893 -9.066 5.526 1.00 74.56 85 VAL A CA 1
ATOM 615 C C . VAL A 1 85 ? 2.339 -9.528 5.425 1.00 74.56 85 VAL A C 1
ATOM 617 O O . VAL A 1 85 ? 3.224 -8.690 5.277 1.00 74.56 85 VAL A O 1
ATOM 620 N N . SER A 1 86 ? 2.582 -10.840 5.404 1.00 76.62 86 SER A N 1
ATOM 621 C CA . SER A 1 86 ? 3.916 -11.392 5.144 1.00 76.62 86 SER A CA 1
ATOM 622 C C . SER A 1 86 ? 4.462 -10.935 3.790 1.00 76.62 86 SER A C 1
ATOM 624 O O . SER A 1 86 ? 5.635 -10.569 3.690 1.00 76.62 86 SER A O 1
ATOM 626 N N . ALA A 1 87 ? 3.610 -10.869 2.762 1.00 79.88 87 ALA A N 1
ATOM 627 C CA . ALA A 1 87 ? 3.996 -10.349 1.456 1.00 79.88 87 ALA A CA 1
ATOM 628 C C . ALA A 1 87 ? 4.386 -8.859 1.498 1.00 79.88 87 ALA A C 1
ATOM 630 O O . ALA A 1 87 ? 5.428 -8.474 0.959 1.00 79.88 87 ALA A O 1
ATOM 631 N N . LEU A 1 88 ? 3.598 -8.024 2.185 1.00 78.44 88 LEU A N 1
ATOM 632 C CA . LEU A 1 88 ? 3.900 -6.605 2.405 1.00 78.44 88 LEU A CA 1
ATOM 633 C C . LEU A 1 88 ? 5.193 -6.404 3.203 1.00 78.44 88 LEU A C 1
ATOM 635 O O . LEU A 1 88 ? 5.992 -5.529 2.872 1.00 78.44 88 LEU A O 1
ATOM 639 N N . GLU A 1 89 ? 5.427 -7.199 4.245 1.00 79.25 89 GLU A N 1
ATOM 640 C CA . GLU A 1 89 ? 6.659 -7.130 5.031 1.00 79.25 89 GLU A CA 1
ATOM 641 C C . GLU A 1 89 ? 7.884 -7.481 4.194 1.00 79.25 89 GLU A C 1
ATOM 643 O O . GLU A 1 89 ? 8.885 -6.761 4.230 1.00 79.25 89 GLU A O 1
ATOM 648 N N . LEU A 1 90 ? 7.800 -8.558 3.414 1.00 81.06 90 LEU A N 1
ATOM 649 C CA . LEU A 1 90 ? 8.881 -8.989 2.539 1.00 81.06 90 LEU A CA 1
ATOM 650 C C . LEU A 1 90 ? 9.191 -7.912 1.493 1.00 81.06 90 LEU A C 1
ATOM 652 O O . LEU A 1 90 ? 10.353 -7.533 1.333 1.00 81.06 90 LEU A O 1
ATOM 656 N N . ALA A 1 91 ? 8.159 -7.327 0.882 1.00 84.12 91 ALA A N 1
ATOM 657 C CA . ALA A 1 91 ? 8.287 -6.185 -0.018 1.00 84.12 91 ALA A CA 1
ATOM 658 C C . ALA A 1 91 ? 8.973 -4.981 0.660 1.00 84.12 91 ALA A C 1
ATOM 660 O O . ALA A 1 91 ? 9.928 -4.418 0.121 1.00 84.12 91 ALA A O 1
ATOM 661 N N . ARG A 1 92 ? 8.565 -4.616 1.885 1.00 80.81 92 ARG A N 1
ATOM 662 C CA . ARG A 1 92 ? 9.158 -3.492 2.641 1.00 80.81 92 ARG A CA 1
ATOM 663 C C . ARG A 1 92 ? 10.595 -3.742 3.080 1.00 80.81 92 ARG A C 1
ATOM 665 O O . ARG A 1 92 ? 11.342 -2.770 3.230 1.00 80.81 92 ARG A O 1
ATOM 672 N N . ARG A 1 93 ? 10.985 -5.003 3.281 1.00 80.50 93 ARG A N 1
ATOM 673 C CA . ARG A 1 93 ? 12.372 -5.425 3.540 1.00 80.50 93 ARG A CA 1
ATOM 674 C C . ARG A 1 93 ? 13.231 -5.442 2.269 1.00 80.50 93 ARG A C 1
ATOM 676 O O . ARG A 1 93 ? 14.443 -5.579 2.374 1.00 80.50 93 ARG A O 1
ATOM 683 N N . GLY A 1 94 ? 12.628 -5.251 1.093 1.00 78.00 94 GLY A N 1
ATOM 684 C CA . GLY A 1 94 ? 13.313 -5.278 -0.200 1.00 78.00 94 GLY A CA 1
ATOM 685 C C . GLY A 1 94 ? 13.466 -6.683 -0.782 1.00 78.00 94 GLY A C 1
ATOM 686 O O . GLY A 1 94 ? 14.307 -6.887 -1.656 1.00 78.00 94 GLY A O 1
ATOM 687 N N . GLY A 1 95 ? 12.682 -7.648 -0.296 1.00 79.12 95 GLY A N 1
ATOM 688 C CA . GLY A 1 95 ? 12.635 -8.987 -0.862 1.00 79.12 95 GLY A CA 1
ATOM 689 C C . GLY A 1 95 ? 12.039 -8.990 -2.278 1.00 79.12 95 GLY A C 1
ATOM 690 O O . GLY A 1 95 ? 11.306 -8.065 -2.647 1.00 79.12 95 GLY A O 1
ATOM 691 N N . PRO A 1 96 ? 12.354 -10.004 -3.100 1.00 76.06 96 PRO A N 1
ATOM 692 C CA . PRO A 1 96 ? 11.896 -10.042 -4.479 1.00 76.06 96 PRO A CA 1
ATOM 693 C C . PRO A 1 96 ? 10.384 -10.242 -4.572 1.00 76.06 96 PRO A C 1
ATOM 695 O O . PRO A 1 96 ? 9.831 -11.118 -3.917 1.00 76.06 96 PRO A O 1
ATOM 698 N N . LEU A 1 97 ? 9.709 -9.510 -5.464 1.00 78.06 97 LEU A N 1
ATOM 699 C CA . LEU A 1 97 ? 8.293 -9.780 -5.760 1.00 78.06 97 LEU A CA 1
ATOM 700 C C . LEU A 1 97 ? 8.084 -11.198 -6.322 1.00 78.06 97 LEU A C 1
ATOM 702 O O . LEU A 1 97 ? 7.007 -11.759 -6.166 1.00 78.06 97 LEU A O 1
ATOM 706 N N . SER A 1 98 ? 9.116 -11.794 -6.931 1.00 78.38 98 SER A N 1
ATOM 707 C CA . SER A 1 98 ? 9.080 -13.154 -7.481 1.00 78.38 98 SER A CA 1
ATOM 708 C C . SER A 1 98 ? 9.044 -14.265 -6.429 1.00 78.38 98 SER A C 1
ATOM 710 O O . SER A 1 98 ? 8.816 -15.412 -6.793 1.00 78.38 98 SER A O 1
ATOM 712 N N . THR A 1 99 ? 9.300 -13.965 -5.151 1.00 78.81 99 THR A N 1
ATOM 713 C CA . THR A 1 99 ? 9.173 -14.951 -4.062 1.00 78.81 99 THR A CA 1
ATOM 714 C C . THR A 1 99 ? 7.784 -14.958 -3.432 1.00 78.81 99 THR A C 1
ATOM 716 O O . THR A 1 99 ? 7.541 -15.738 -2.518 1.00 78.81 99 THR A O 1
ATOM 719 N N . LEU A 1 100 ? 6.900 -14.054 -3.859 1.00 80.88 100 LEU A N 1
ATOM 720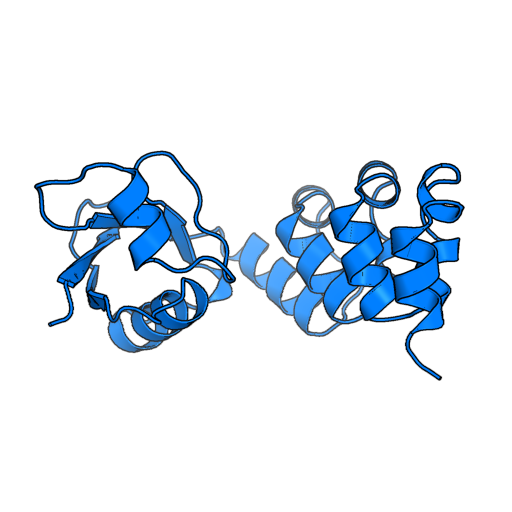 C CA . LEU A 1 100 ? 5.534 -13.958 -3.364 1.00 80.88 100 LEU A CA 1
ATOM 721 C C . LEU A 1 100 ? 4.600 -14.810 -4.216 1.00 80.88 100 LEU A C 1
ATOM 723 O O . LEU A 1 100 ? 4.812 -14.941 -5.423 1.00 80.88 100 LEU A O 1
ATOM 727 N N . ASP A 1 101 ? 3.526 -15.308 -3.603 1.00 81.25 101 ASP A N 1
ATOM 728 C CA . ASP A 1 101 ? 2.445 -15.937 -4.357 1.00 81.25 101 ASP A CA 1
ATOM 729 C C . ASP A 1 101 ? 1.908 -14.985 -5.429 1.00 81.25 101 ASP A C 1
ATOM 731 O O . ASP A 1 101 ? 1.884 -13.759 -5.262 1.00 81.25 101 ASP A O 1
ATOM 735 N N . GLU A 1 102 ? 1.441 -15.560 -6.535 1.00 77.25 102 GLU A N 1
ATOM 736 C CA . GLU A 1 102 ? 0.970 -14.806 -7.697 1.00 77.25 102 GLU A CA 1
ATOM 737 C C . GLU A 1 102 ? -0.132 -13.805 -7.324 1.00 77.25 102 GLU A C 1
ATOM 739 O O . GLU A 1 102 ? -0.122 -12.669 -7.787 1.00 77.25 102 GLU A O 1
ATOM 744 N N . ALA A 1 103 ? -1.018 -14.167 -6.391 1.00 78.38 103 ALA A N 1
ATOM 745 C CA . ALA A 1 103 ? -2.052 -13.268 -5.886 1.00 78.38 103 ALA A CA 1
ATOM 746 C C . ALA A 1 103 ? -1.484 -11.980 -5.252 1.00 78.38 103 ALA A C 1
ATOM 748 O O . ALA A 1 103 ? -2.065 -10.909 -5.427 1.00 78.38 103 ALA A O 1
ATOM 749 N N . TYR A 1 104 ? -0.341 -12.059 -4.556 1.00 78.75 104 TYR A N 1
ATOM 750 C CA . TYR A 1 104 ? 0.267 -10.924 -3.851 1.00 78.75 104 TYR A CA 1
ATOM 751 C C . TYR A 1 104 ? 1.299 -10.171 -4.688 1.00 78.75 104 TYR A C 1
ATOM 753 O O . TYR A 1 104 ? 1.419 -8.958 -4.543 1.00 78.75 104 TYR A O 1
ATOM 761 N N . SER A 1 105 ? 2.006 -10.834 -5.608 1.00 77.12 105 SER A N 1
ATOM 762 C CA . SER A 1 105 ? 2.835 -10.131 -6.604 1.00 77.12 105 SER A CA 1
ATOM 763 C C . SER A 1 105 ? 1.985 -9.336 -7.606 1.00 77.12 105 SER A C 1
ATOM 765 O O . SER A 1 105 ? 2.449 -8.370 -8.217 1.00 77.12 105 SER A O 1
ATOM 767 N N . LEU A 1 106 ? 0.709 -9.710 -7.729 1.00 82.44 106 LEU A N 1
ATOM 768 C CA . LEU A 1 106 ? -0.330 -8.983 -8.439 1.00 82.44 106 LEU A CA 1
ATOM 769 C C . LEU A 1 106 ? -1.050 -7.940 -7.568 1.00 82.44 106 LEU A C 1
ATOM 771 O O . LEU A 1 106 ? -1.883 -7.201 -8.091 1.00 82.44 106 LEU A O 1
ATOM 775 N N . ASP A 1 107 ? -0.739 -7.814 -6.283 1.00 84.44 107 ASP A N 1
ATOM 776 C CA . ASP A 1 107 ? -1.372 -6.817 -5.425 1.00 84.44 107 ASP A CA 1
ATOM 777 C C . ASP A 1 107 ? -0.668 -5.460 -5.541 1.00 84.44 107 ASP A C 1
ATOM 779 O O . ASP A 1 107 ? 0.541 -5.332 -5.338 1.00 84.44 107 ASP A O 1
ATOM 783 N N . ARG A 1 108 ? -1.438 -4.418 -5.863 1.00 84.06 108 ARG A N 1
ATOM 784 C CA . ARG A 1 108 ? -0.899 -3.075 -6.099 1.00 84.06 108 ARG A CA 1
ATOM 785 C C . ARG A 1 108 ? -0.181 -2.504 -4.877 1.00 84.06 108 ARG A C 1
ATOM 787 O O . ARG A 1 108 ? 0.843 -1.847 -5.044 1.00 84.06 108 ARG A O 1
ATOM 794 N N . ASP A 1 109 ? -0.684 -2.757 -3.670 1.00 82.88 109 ASP A N 1
ATOM 795 C CA . ASP A 1 109 ? -0.093 -2.222 -2.440 1.00 82.88 109 ASP A CA 1
ATOM 796 C C . ASP A 1 109 ? 1.266 -2.867 -2.165 1.00 82.88 109 ASP A C 1
ATOM 798 O O . ASP A 1 109 ? 2.224 -2.194 -1.785 1.00 82.88 109 ASP A O 1
ATOM 802 N N . VAL A 1 110 ? 1.355 -4.179 -2.399 1.00 83.56 110 VAL A N 1
ATOM 803 C CA . VAL A 1 110 ? 2.587 -4.959 -2.245 1.00 83.56 110 VAL A CA 1
ATOM 804 C C . VAL A 1 110 ? 3.639 -4.494 -3.246 1.00 83.56 110 VAL A C 1
ATOM 806 O O . VAL A 1 110 ? 4.786 -4.247 -2.871 1.00 83.56 110 VAL A O 1
ATOM 809 N N . VAL A 1 111 ? 3.243 -4.306 -4.507 1.00 86.62 111 VAL A N 1
ATOM 810 C CA . VAL A 1 111 ? 4.140 -3.802 -5.550 1.00 86.62 111 VAL A CA 1
ATOM 811 C C . VAL A 1 111 ? 4.602 -2.382 -5.236 1.00 86.62 111 VAL A C 1
ATOM 813 O O . VAL A 1 111 ? 5.802 -2.122 -5.305 1.00 86.62 111 VAL A O 1
ATOM 816 N N . LEU A 1 112 ? 3.702 -1.481 -4.828 1.00 85.94 112 LEU A N 1
ATOM 817 C CA . LEU A 1 112 ? 4.062 -0.119 -4.418 1.00 85.94 112 LEU A CA 1
ATOM 818 C C . LEU A 1 112 ? 5.056 -0.117 -3.253 1.00 85.94 112 LEU A C 1
ATOM 820 O O . LEU A 1 112 ? 6.061 0.592 -3.308 1.00 85.94 112 LEU A O 1
ATOM 824 N N . ALA A 1 113 ? 4.819 -0.942 -2.230 1.00 85.50 113 ALA A N 1
ATOM 825 C CA . ALA A 1 113 ? 5.724 -1.075 -1.094 1.00 85.50 113 ALA A CA 1
ATOM 826 C C . ALA A 1 113 ? 7.112 -1.590 -1.517 1.00 85.50 113 ALA A C 1
ATOM 828 O O . ALA A 1 113 ? 8.130 -1.074 -1.046 1.00 85.50 113 ALA A O 1
ATOM 829 N N . ALA A 1 114 ? 7.160 -2.564 -2.433 1.00 87.69 114 ALA A N 1
ATOM 830 C CA . ALA A 1 114 ? 8.407 -3.115 -2.954 1.00 87.69 114 ALA A CA 1
ATOM 831 C C . ALA A 1 114 ? 9.191 -2.079 -3.768 1.00 87.69 114 ALA A C 1
ATOM 833 O O . ALA A 1 114 ? 10.375 -1.866 -3.505 1.00 87.69 114 ALA A O 1
ATOM 834 N N . VAL A 1 115 ? 8.545 -1.398 -4.724 1.00 90.31 115 VAL A N 1
ATOM 835 C CA . VAL A 1 115 ? 9.231 -0.435 -5.603 1.00 90.31 115 VAL A CA 1
ATOM 836 C C . VAL A 1 115 ? 9.632 0.846 -4.881 1.00 90.31 115 VAL A C 1
ATOM 838 O O . VAL A 1 115 ? 10.650 1.441 -5.226 1.00 90.31 115 VAL A O 1
ATOM 841 N N . ALA A 1 116 ? 8.877 1.260 -3.859 1.00 86.94 116 ALA A N 1
ATOM 842 C CA . ALA A 1 116 ? 9.256 2.387 -3.015 1.00 86.94 116 ALA A CA 1
ATOM 843 C C . ALA A 1 116 ? 10.559 2.089 -2.253 1.00 86.94 116 ALA A C 1
ATOM 845 O O . ALA A 1 116 ? 11.423 2.960 -2.131 1.00 86.94 116 ALA A O 1
ATOM 846 N N . ARG A 1 117 ? 10.740 0.846 -1.784 1.00 87.88 117 ARG A N 1
ATOM 847 C CA . ARG A 1 117 ? 11.969 0.412 -1.106 1.00 87.88 117 ARG A CA 1
ATOM 848 C C . ARG A 1 117 ? 13.125 0.174 -2.074 1.00 87.88 117 ARG A C 1
ATOM 850 O O . ARG A 1 117 ? 14.239 0.607 -1.795 1.00 87.88 117 ARG A O 1
ATOM 857 N N . ASN A 1 118 ? 12.872 -0.549 -3.159 1.00 86.44 118 ASN A N 1
ATOM 858 C CA . ASN A 1 118 ? 13.861 -0.922 -4.157 1.00 86.44 118 ASN A CA 1
ATOM 859 C C . ASN A 1 118 ? 13.261 -0.737 -5.551 1.00 86.44 118 ASN A C 1
ATOM 861 O O . ASN A 1 118 ? 12.538 -1.605 -6.036 1.00 86.44 118 ASN A O 1
ATOM 865 N N . GLY A 1 119 ? 13.596 0.362 -6.229 1.00 86.25 119 GLY A N 1
ATOM 866 C CA . GLY A 1 119 ? 13.078 0.629 -7.573 1.00 86.25 119 GLY A CA 1
ATOM 867 C C . GLY A 1 119 ? 13.404 -0.460 -8.611 1.00 86.25 119 GLY A C 1
ATOM 868 O O . GLY A 1 119 ? 12.684 -0.576 -9.601 1.00 86.25 119 GLY A O 1
ATOM 869 N N . TYR A 1 120 ? 14.410 -1.319 -8.379 1.00 88.31 120 TYR A N 1
ATOM 870 C CA . TYR A 1 120 ? 14.672 -2.495 -9.226 1.00 88.31 120 TYR A CA 1
ATOM 871 C C . TYR A 1 120 ? 13.522 -3.515 -9.195 1.00 88.31 120 TYR A C 1
ATOM 873 O O . TYR A 1 120 ? 13.308 -4.234 -10.170 1.00 88.31 120 TYR A O 1
ATOM 881 N N . ALA A 1 121 ? 12.725 -3.539 -8.120 1.00 88.94 121 ALA A N 1
ATOM 882 C CA . ALA A 1 121 ? 11.581 -4.436 -7.978 1.00 88.94 121 ALA A CA 1
ATOM 883 C C . ALA A 1 121 ? 10.528 -4.248 -9.084 1.00 88.94 121 ALA A C 1
ATOM 885 O O . ALA A 1 121 ? 9.790 -5.185 -9.383 1.00 88.94 121 ALA A O 1
ATOM 886 N N . LEU A 1 122 ? 10.504 -3.095 -9.766 1.00 90.06 122 LEU A N 1
ATOM 887 C CA . LEU A 1 122 ? 9.654 -2.876 -10.940 1.00 90.06 122 LEU A CA 1
ATOM 888 C C . LEU A 1 122 ? 9.940 -3.898 -12.060 1.00 90.06 122 LEU A C 1
ATOM 890 O O . LEU A 1 122 ? 9.032 -4.297 -12.788 1.00 90.06 122 LEU A O 1
ATOM 894 N N . GLY A 1 123 ? 11.183 -4.380 -12.162 1.00 87.88 123 GLY A N 1
ATOM 895 C CA . GLY A 1 123 ? 11.584 -5.425 -13.106 1.00 87.88 123 GLY A CA 1
ATOM 896 C C . GLY A 1 123 ? 11.008 -6.805 -12.781 1.00 87.88 123 GLY A C 1
ATOM 897 O O . GLY A 1 123 ? 10.874 -7.633 -13.678 1.00 87.88 123 GLY A O 1
ATOM 898 N N . TRP A 1 124 ? 10.613 -7.045 -11.532 1.00 86.00 124 TRP A N 1
ATOM 899 C CA . TRP A 1 124 ? 9.915 -8.265 -11.114 1.00 86.00 124 TRP A CA 1
ATOM 900 C C . TRP A 1 124 ? 8.395 -8.109 -11.120 1.00 86.00 124 TRP A C 1
ATOM 902 O O . TRP A 1 124 ? 7.681 -9.105 -11.141 1.00 86.00 124 TRP A O 1
ATOM 912 N N . ALA A 1 125 ? 7.894 -6.874 -11.136 1.00 86.81 125 ALA A N 1
ATOM 913 C CA . ALA A 1 125 ? 6.468 -6.607 -11.205 1.00 86.81 125 ALA A CA 1
ATOM 914 C C . ALA A 1 125 ? 5.875 -7.042 -12.556 1.00 86.81 125 ALA A C 1
ATOM 916 O O . ALA A 1 125 ? 6.523 -6.955 -13.612 1.00 86.81 125 ALA A O 1
ATOM 917 N N . ALA A 1 126 ? 4.610 -7.470 -12.516 1.00 88.56 126 ALA A N 1
ATOM 918 C CA . ALA A 1 126 ? 3.846 -7.843 -13.700 1.00 88.56 126 ALA A CA 1
ATOM 919 C C . ALA A 1 126 ? 3.770 -6.684 -14.720 1.00 88.56 126 ALA A C 1
ATOM 921 O O . ALA A 1 126 ? 3.751 -5.514 -14.320 1.00 88.56 126 ALA A O 1
ATOM 922 N N . PRO A 1 127 ? 3.654 -6.968 -16.034 1.00 88.50 127 PRO A N 1
ATOM 923 C CA . PRO A 1 127 ? 3.687 -5.945 -17.087 1.00 88.50 127 PRO A CA 1
ATOM 924 C C . PRO A 1 127 ? 2.690 -4.794 -16.892 1.00 88.50 127 PRO A C 1
ATOM 926 O O . PRO A 1 127 ? 3.000 -3.643 -17.205 1.00 88.50 127 PRO A O 1
ATOM 929 N N . ARG A 1 128 ? 1.521 -5.081 -16.304 1.00 90.06 128 ARG A N 1
ATOM 930 C CA . ARG A 1 128 ? 0.504 -4.070 -15.983 1.00 90.06 128 ARG A CA 1
ATOM 931 C C . ARG A 1 128 ? 1.020 -2.965 -15.056 1.00 90.06 128 ARG A C 1
ATOM 933 O O . ARG A 1 128 ? 0.667 -1.811 -15.247 1.00 90.06 128 ARG A O 1
ATOM 940 N N . PHE A 1 129 ? 1.904 -3.290 -14.113 1.00 90.31 129 PHE A N 1
ATOM 941 C CA . PHE A 1 129 ? 2.476 -2.321 -13.174 1.00 90.31 129 PHE A CA 1
ATOM 942 C C . PHE A 1 129 ? 3.617 -1.506 -13.772 1.00 90.31 129 PHE A C 1
ATOM 944 O O . PHE A 1 129 ? 3.849 -0.378 -13.360 1.00 90.31 129 PHE A O 1
ATOM 951 N N . ARG A 1 130 ? 4.292 -2.033 -14.799 1.00 91.38 130 ARG A N 1
ATOM 952 C CA . ARG A 1 130 ? 5.265 -1.262 -15.592 1.00 91.38 130 ARG A CA 1
ATOM 953 C C . ARG A 1 130 ? 4.592 -0.191 -16.445 1.00 91.38 130 ARG A C 1
ATOM 955 O O . ARG A 1 130 ? 5.268 0.721 -16.903 1.00 91.38 130 ARG A O 1
ATOM 962 N N . SER A 1 131 ? 3.282 -0.318 -16.646 1.00 90.94 131 SER A N 1
ATOM 963 C CA . SER A 1 131 ? 2.425 0.666 -17.311 1.00 90.94 131 SER A CA 1
ATOM 964 C C . SER A 1 131 ? 1.610 1.502 -16.311 1.00 90.94 131 SER A C 1
ATOM 966 O O . SER A 1 131 ? 0.886 2.402 -16.726 1.00 90.94 131 SER A O 1
ATOM 968 N N . ASP A 1 132 ? 1.717 1.227 -15.003 1.00 92.06 132 ASP A N 1
ATOM 969 C CA . ASP A 1 132 ? 1.075 2.023 -13.953 1.00 92.06 132 ASP A CA 1
ATOM 970 C C . ASP A 1 132 ? 1.987 3.199 -13.602 1.00 92.06 132 ASP A C 1
ATOM 972 O O . ASP A 1 132 ? 3.089 3.047 -13.068 1.00 92.06 132 ASP A O 1
ATOM 976 N N . ARG A 1 133 ? 1.507 4.396 -13.923 1.00 90.88 133 ARG A N 1
ATOM 977 C CA . ARG A 1 133 ? 2.252 5.640 -13.773 1.00 90.88 133 ARG A CA 1
ATOM 978 C C . ARG A 1 133 ? 2.679 5.914 -12.332 1.00 90.88 133 ARG A C 1
ATOM 980 O O . ARG A 1 133 ? 3.803 6.362 -12.118 1.00 90.88 133 ARG A O 1
ATOM 987 N N . GLU A 1 134 ? 1.822 5.640 -11.350 1.00 89.19 134 GLU A N 1
ATOM 988 C CA . GLU A 1 134 ? 2.153 5.880 -9.940 1.00 89.19 134 GLU A CA 1
ATOM 989 C C . GLU A 1 134 ? 3.208 4.892 -9.446 1.00 89.19 134 GLU A C 1
ATOM 991 O O . GLU A 1 134 ? 4.141 5.283 -8.743 1.00 89.19 134 GLU A O 1
ATOM 996 N N . VAL A 1 135 ? 3.108 3.626 -9.861 1.00 90.12 135 VAL A N 1
ATOM 997 C CA . VAL A 1 135 ? 4.091 2.594 -9.505 1.00 90.12 135 VAL A CA 1
ATOM 998 C C . VAL A 1 135 ? 5.455 2.925 -10.107 1.00 90.12 135 VAL A C 1
ATOM 1000 O O . VAL A 1 135 ? 6.466 2.885 -9.406 1.00 90.12 135 VAL A O 1
ATOM 1003 N N . VAL A 1 136 ? 5.498 3.312 -11.384 1.00 92.19 136 VAL A N 1
ATOM 1004 C CA . VAL A 1 136 ? 6.744 3.707 -12.057 1.00 92.19 136 VAL A CA 1
ATOM 1005 C C . VAL A 1 136 ? 7.334 4.972 -11.438 1.00 92.19 136 VAL A C 1
ATOM 1007 O O . VAL A 1 136 ? 8.551 5.049 -11.257 1.00 92.19 136 VAL A O 1
ATOM 1010 N N . LEU A 1 137 ? 6.507 5.948 -11.061 1.00 90.31 137 LEU A N 1
ATOM 1011 C CA . LEU A 1 137 ? 6.964 7.151 -10.367 1.00 90.31 137 LEU A CA 1
ATOM 1012 C C . LEU A 1 137 ? 7.588 6.808 -9.010 1.00 90.31 137 LEU A C 1
ATOM 1014 O O . LEU A 1 137 ? 8.684 7.283 -8.707 1.00 90.31 137 LEU A O 1
ATOM 1018 N N . ALA A 1 138 ? 6.928 5.965 -8.212 1.00 89.12 138 ALA A N 1
ATOM 1019 C CA . ALA A 1 138 ? 7.451 5.498 -6.931 1.00 89.12 138 ALA A CA 1
ATOM 1020 C C . ALA A 1 138 ? 8.784 4.749 -7.106 1.00 89.12 138 ALA A C 1
ATOM 1022 O O . ALA A 1 138 ? 9.756 5.045 -6.406 1.00 89.12 138 ALA A O 1
ATOM 1023 N N . ALA A 1 139 ? 8.865 3.859 -8.100 1.00 91.56 139 ALA A N 1
ATOM 1024 C CA . ALA A 1 139 ? 10.086 3.136 -8.444 1.00 91.56 139 ALA A CA 1
ATOM 1025 C C . ALA A 1 139 ? 11.221 4.085 -8.860 1.00 91.56 139 ALA A C 1
ATOM 1027 O O . ALA A 1 139 ? 12.343 3.955 -8.379 1.00 91.56 139 ALA A O 1
ATOM 1028 N N . THR A 1 140 ? 10.921 5.072 -9.708 1.00 91.38 140 THR A N 1
ATOM 1029 C CA . THR A 1 140 ? 11.891 6.050 -10.232 1.00 91.38 140 THR A CA 1
ATOM 1030 C C . THR A 1 140 ? 12.430 6.959 -9.131 1.00 91.38 140 THR A C 1
ATOM 1032 O O . THR A 1 140 ? 13.620 7.273 -9.108 1.00 91.38 140 THR A O 1
ATOM 1035 N N . ARG A 1 141 ? 11.575 7.345 -8.175 1.00 88.31 141 ARG A N 1
ATOM 1036 C CA . ARG A 1 141 ? 11.989 8.095 -6.979 1.00 88.31 141 ARG A CA 1
ATOM 1037 C C . ARG A 1 141 ? 12.945 7.286 -6.102 1.00 88.31 141 ARG A C 1
ATOM 1039 O O . ARG A 1 141 ? 13.860 7.871 -5.522 1.00 88.31 141 ARG A O 1
ATOM 1046 N N . SER A 1 142 ? 12.743 5.970 -6.014 1.00 88.50 142 SER A N 1
ATOM 1047 C CA . SER A 1 142 ? 13.608 5.053 -5.264 1.00 88.50 142 SER A CA 1
ATOM 1048 C C . SER A 1 142 ? 14.940 4.802 -5.984 1.00 88.50 142 SER A C 1
ATOM 1050 O O . SER A 1 142 ? 16.007 4.972 -5.393 1.00 88.50 142 SER A O 1
ATOM 1052 N N . TRP A 1 143 ? 14.888 4.479 -7.278 1.00 89.31 143 TRP A N 1
ATOM 1053 C CA . TRP A 1 143 ? 16.041 4.224 -8.137 1.00 89.31 143 TRP A CA 1
ATOM 1054 C C . TRP A 1 143 ? 15.806 4.814 -9.530 1.00 89.31 143 TRP A C 1
ATOM 1056 O O . TRP A 1 143 ? 14.926 4.363 -10.258 1.00 89.31 143 TRP A O 1
ATOM 1066 N N . CYS A 1 144 ? 16.622 5.789 -9.940 1.00 84.00 144 CYS A N 1
ATOM 1067 C CA . CYS A 1 144 ? 16.455 6.480 -11.225 1.00 84.00 144 CYS A CA 1
ATOM 1068 C C . CYS A 1 144 ? 16.523 5.536 -12.443 1.00 84.00 144 CYS A C 1
ATOM 1070 O O . CYS A 1 144 ? 15.875 5.793 -13.457 1.00 84.00 144 CYS A O 1
ATOM 1072 N N . GLY A 1 145 ? 17.240 4.410 -12.330 1.00 86.31 145 GLY A N 1
ATOM 1073 C CA . GLY A 1 145 ? 17.295 3.363 -13.354 1.00 86.31 145 GLY A CA 1
ATOM 1074 C C . GLY A 1 145 ? 15.977 2.606 -13.552 1.00 86.31 145 GLY A C 1
ATOM 1075 O O . GLY A 1 145 ? 15.790 1.981 -14.593 1.00 86.31 145 GLY A O 1
ATOM 1076 N N . ALA A 1 146 ? 15.030 2.708 -12.613 1.00 90.06 146 ALA A N 1
ATOM 1077 C CA . ALA A 1 146 ? 13.735 2.040 -12.709 1.00 90.06 146 ALA A CA 1
ATOM 1078 C C . ALA A 1 146 ? 12.912 2.522 -13.910 1.00 90.06 146 ALA A C 1
ATOM 1080 O O . ALA A 1 146 ? 12.139 1.744 -14.463 1.00 90.06 146 ALA A O 1
ATOM 1081 N N . LEU A 1 147 ? 13.117 3.760 -14.375 1.00 90.62 147 LEU A N 1
ATOM 1082 C CA . LEU A 1 147 ? 12.425 4.274 -15.556 1.00 90.62 147 LEU A CA 1
ATOM 1083 C C . LEU A 1 147 ? 12.692 3.408 -16.798 1.00 90.62 147 LEU A C 1
ATOM 1085 O O . LEU A 1 147 ? 11.788 3.207 -17.598 1.00 90.62 147 LEU A O 1
ATOM 1089 N N . GLN A 1 148 ? 13.882 2.809 -16.926 1.00 90.88 148 GLN A N 1
ATOM 1090 C CA . GLN A 1 148 ? 14.214 1.908 -18.041 1.00 90.88 148 GLN A CA 1
ATOM 1091 C C . GLN A 1 148 ? 13.415 0.595 -18.016 1.00 90.88 148 GLN A C 1
ATOM 1093 O O . GLN A 1 148 ? 13.274 -0.059 -19.048 1.00 90.88 148 GLN A O 1
ATOM 1098 N N . LEU A 1 149 ? 12.890 0.211 -16.849 1.00 90.38 149 LEU A N 1
ATOM 1099 C CA . LEU A 1 149 ? 12.065 -0.983 -16.657 1.00 90.38 149 LEU A CA 1
ATOM 1100 C C . LEU A 1 149 ? 10.572 -0.708 -16.887 1.00 90.38 149 LEU A C 1
ATOM 1102 O O . LEU A 1 149 ? 9.786 -1.652 -16.973 1.00 90.38 149 LEU A O 1
ATOM 1106 N N . ALA A 1 150 ? 10.173 0.562 -16.989 1.00 92.00 150 ALA A N 1
ATOM 1107 C CA . ALA A 1 150 ? 8.807 0.957 -17.300 1.00 92.00 150 ALA A CA 1
ATOM 1108 C C . ALA A 1 150 ? 8.426 0.614 -18.748 1.00 92.00 150 ALA A C 1
ATOM 1110 O O . ALA A 1 150 ? 9.284 0.387 -19.608 1.00 92.00 150 ALA A O 1
ATOM 1111 N N . ALA A 1 151 ? 7.125 0.620 -19.031 1.00 92.75 151 ALA A N 1
ATOM 1112 C CA . ALA A 1 151 ? 6.599 0.513 -20.384 1.00 92.75 151 ALA A CA 1
ATOM 1113 C C . ALA A 1 151 ? 7.130 1.659 -21.266 1.00 92.75 151 ALA A C 1
ATOM 1115 O O . ALA A 1 151 ? 7.405 2.760 -20.778 1.00 92.75 151 ALA A O 1
ATOM 1116 N N . LYS A 1 152 ? 7.298 1.407 -22.570 1.00 90.75 152 LYS A N 1
ATOM 1117 C CA . LYS A 1 152 ? 7.948 2.357 -23.496 1.00 90.75 152 LYS A CA 1
ATOM 1118 C C . LYS A 1 152 ? 7.231 3.705 -23.556 1.00 90.75 152 LYS A C 1
ATOM 1120 O O . LYS A 1 152 ? 7.863 4.729 -23.806 1.00 90.75 152 LYS A O 1
ATOM 1125 N N . GLU A 1 153 ? 5.930 3.691 -23.318 1.00 90.00 153 GLU A N 1
ATOM 1126 C CA . GLU A 1 153 ? 5.048 4.848 -23.272 1.00 90.00 153 GLU A CA 1
ATOM 1127 C C . GLU A 1 153 ? 5.403 5.757 -22.085 1.00 90.00 153 GLU A C 1
ATOM 1129 O O . GLU A 1 153 ? 5.474 6.973 -22.241 1.00 90.00 153 GLU A O 1
ATOM 1134 N N . LEU A 1 154 ? 5.714 5.169 -20.923 1.00 89.81 154 LEU A N 1
ATOM 1135 C CA . LEU A 1 154 ? 6.072 5.893 -19.699 1.00 89.81 154 LEU A CA 1
ATOM 1136 C C . LEU A 1 154 ? 7.548 6.309 -19.648 1.00 89.81 154 LEU A C 1
ATOM 1138 O O . LEU A 1 154 ? 7.884 7.289 -18.991 1.00 89.81 154 LEU A O 1
ATOM 1142 N N . GLN A 1 155 ? 8.437 5.635 -20.384 1.00 88.81 155 GLN A N 1
ATOM 1143 C CA . GLN A 1 155 ? 9.860 6.009 -20.470 1.00 88.81 155 GLN A CA 1
ATOM 1144 C C . GLN A 1 155 ? 10.090 7.433 -20.997 1.00 88.81 155 GLN A C 1
ATOM 1146 O O . GLN A 1 155 ? 11.129 8.034 -20.725 1.00 88.81 155 GLN A O 1
ATOM 1151 N N . ARG A 1 156 ? 9.137 7.965 -21.771 1.00 87.12 156 ARG A N 1
ATOM 1152 C CA . ARG A 1 156 ? 9.178 9.322 -22.330 1.00 87.12 156 ARG A CA 1
ATOM 1153 C C . ARG A 1 156 ? 8.270 10.306 -21.594 1.00 87.12 156 ARG A C 1
ATOM 1155 O O . ARG A 1 156 ? 8.139 11.441 -22.047 1.00 87.12 156 ARG A O 1
ATOM 1162 N N . ASP A 1 157 ? 7.651 9.895 -20.486 1.00 89.69 157 ASP A N 1
ATOM 1163 C CA . ASP A 1 157 ? 6.811 10.784 -19.688 1.00 89.69 157 ASP A CA 1
ATOM 1164 C C . ASP A 1 157 ? 7.690 11.901 -19.080 1.00 89.69 157 ASP A C 1
ATOM 1166 O O . ASP A 1 157 ? 8.680 11.617 -18.392 1.00 89.69 157 ASP A O 1
ATOM 1170 N N . PRO A 1 158 ? 7.369 13.181 -19.340 1.00 86.94 158 PRO A N 1
ATOM 1171 C CA . PRO A 1 158 ? 8.192 14.303 -18.905 1.00 86.94 158 PRO A CA 1
ATOM 1172 C C . PRO A 1 158 ? 8.237 14.463 -17.379 1.00 86.94 158 PRO A C 1
ATOM 1174 O O . PRO A 1 158 ? 9.237 14.956 -16.855 1.00 86.94 158 PRO A O 1
ATOM 1177 N N . GLU A 1 159 ? 7.203 14.045 -16.646 1.00 86.69 159 GLU A N 1
ATOM 1178 C CA . GLU A 1 159 ? 7.223 14.057 -15.181 1.00 86.69 159 GLU A CA 1
ATOM 1179 C C . GLU A 1 159 ? 8.113 12.946 -14.624 1.00 86.69 159 GLU A C 1
ATOM 1181 O O . GLU A 1 159 ? 8.894 13.196 -13.702 1.00 86.69 159 GLU A O 1
ATOM 1186 N N . LEU A 1 160 ? 8.069 11.746 -15.210 1.00 86.75 160 LEU A N 1
ATOM 1187 C CA . LEU A 1 160 ? 8.948 10.642 -14.810 1.00 86.75 160 LEU A CA 1
ATOM 1188 C C . LEU A 1 160 ? 10.422 10.941 -15.119 1.00 86.75 160 LEU A C 1
ATOM 1190 O O . LEU A 1 160 ? 11.292 10.686 -14.285 1.00 86.75 160 LEU A O 1
ATOM 1194 N N . LEU A 1 161 ? 10.710 11.553 -16.271 1.00 86.69 161 LEU A N 1
ATOM 1195 C CA . LEU A 1 161 ? 12.059 12.000 -16.634 1.00 86.69 161 LEU A CA 1
ATOM 1196 C C . LEU A 1 161 ? 12.590 13.068 -15.670 1.00 86.69 161 LEU A C 1
ATOM 1198 O O . LEU A 1 161 ? 13.753 13.013 -15.264 1.00 86.69 161 LEU A O 1
ATOM 1202 N N . ARG A 1 162 ? 11.739 14.014 -15.252 1.00 86.38 162 ARG A N 1
ATOM 1203 C CA . ARG A 1 162 ? 12.091 14.989 -14.209 1.00 86.38 162 ARG A CA 1
ATOM 1204 C C . ARG A 1 162 ? 12.376 14.305 -12.878 1.00 86.38 162 ARG A C 1
ATOM 1206 O O . ARG A 1 162 ? 13.381 14.622 -12.250 1.00 86.38 162 ARG A O 1
ATOM 1213 N N . ALA A 1 163 ? 11.539 13.352 -12.469 1.00 82.88 163 ALA A N 1
ATOM 1214 C CA . ALA A 1 163 ? 11.746 12.598 -11.236 1.00 82.88 163 ALA A CA 1
ATOM 1215 C C . ALA A 1 163 ? 13.066 11.805 -11.256 1.00 82.88 163 ALA A C 1
ATOM 1217 O O . ALA A 1 163 ? 13.770 11.777 -10.249 1.00 82.88 163 ALA A O 1
ATOM 1218 N N . ALA A 1 164 ? 13.435 11.218 -12.401 1.00 82.81 164 ALA A N 1
ATOM 1219 C CA . ALA A 1 164 ? 14.700 10.506 -12.580 1.00 82.81 164 ALA A CA 1
ATOM 1220 C C . ALA A 1 164 ? 15.924 11.442 -12.552 1.00 82.81 164 ALA A C 1
ATOM 1222 O O . ALA A 1 164 ? 16.971 11.069 -12.024 1.00 82.81 164 ALA A O 1
ATOM 1223 N N . GLY A 1 165 ? 15.799 12.650 -13.114 1.00 78.19 165 GLY A N 1
ATOM 1224 C CA . GLY A 1 165 ? 16.882 13.634 -13.214 1.00 78.19 165 GLY A CA 1
ATOM 1225 C C . GLY A 1 165 ? 17.090 14.518 -11.978 1.00 78.19 165 GLY A C 1
ATOM 1226 O O . GLY A 1 165 ? 18.116 15.186 -11.889 1.00 78.19 165 GLY A O 1
ATOM 1227 N N . ALA A 1 166 ? 16.149 14.534 -11.029 1.00 65.50 166 ALA A N 1
ATOM 1228 C CA . ALA A 1 166 ? 16.164 15.443 -9.878 1.00 65.50 166 ALA A CA 1
ATOM 1229 C C . ALA A 1 166 ? 17.149 15.062 -8.749 1.00 65.50 166 ALA A C 1
ATOM 1231 O O . ALA A 1 166 ? 17.348 15.858 -7.835 1.00 65.50 166 ALA A O 1
ATOM 1232 N N . ARG A 1 167 ? 17.780 13.878 -8.787 1.00 50.47 167 ARG A N 1
ATOM 1233 C CA . ARG A 1 167 ? 18.852 13.483 -7.848 1.00 50.47 167 ARG A CA 1
ATOM 1234 C C . ARG A 1 167 ? 20.204 13.566 -8.566 1.00 50.47 167 ARG A C 1
ATOM 1236 O O . ARG A 1 167 ? 20.627 12.588 -9.180 1.00 50.47 167 ARG A O 1
ATOM 1243 N N . ARG A 1 168 ? 20.850 14.734 -8.510 1.00 48.38 168 ARG A N 1
ATOM 1244 C CA . ARG A 1 168 ? 22.278 14.930 -8.816 1.00 48.38 168 ARG A CA 1
ATOM 1245 C C . ARG A 1 168 ? 23.020 15.344 -7.559 1.00 48.38 168 ARG A C 1
ATOM 1247 O O . ARG A 1 168 ? 22.421 16.110 -6.775 1.00 48.38 168 ARG A O 1
#

Sequence (168 aa):
MGRALRVVGGLTGDVLCTVDAGPSLTVHGLKEAVEREAGIPFLTQLLLAGDQRLHDSDVLTEALDARDCAGPAVVTLLRLDPAKVSALELARRGGPLSTLDEAYSLDRDVVLAAVARNGYALGWAAPRFRSDREVVLAATRSWCGALQLAAKELQRDPELLRAAGARR